Protein AF-Q5IEX6-F1 (afdb_monomer_lite)

InterPro domains:
  IPR011333 SKP1/BTB/POZ domain superfamily [G3DSA:3.30.710.10] (1-85)
  IPR016072 SKP1 component, dimerisation [PF01466] (60-85)
  IPR016897 S-phase kinase-associated protein 1 [PTHR11165] (1-85)
  IPR036296 SKP1-like, dimerisation domain superfamily [SSF81382] (30-84)

Radius of gyration: 14.15 Å; chains: 1; bounding box: 34×29×33 Å

Secondary structure (DSSP, 8-state):
-HHHHHHHHHSTTHHHHTTTT-------TT---HHHHHHT-S-HHHHHHHHHHHHHTT-HHHHHHHHHHHHHHHTT--HHHHTT-

Structure (mmCIF, N/CA/C/O backbone):
data_AF-Q5IEX6-F1
#
_entry.id   AF-Q5IEX6-F1
#
loop_
_atom_site.group_PDB
_atom_site.id
_atom_site.type_symbol
_atom_site.label_atom_id
_atom_site.label_alt_id
_atom_site.label_comp_id
_atom_site.label_asym_id
_atom_site.label_entity_id
_atom_site.label_seq_id
_atom_site.pdbx_PDB_ins_code
_atom_site.Cartn_x
_atom_site.Cartn_y
_atom_site.Cartn_z
_atom_site.occupancy
_atom_site.B_iso_or_equiv
_atom_site.auth_seq_id
_atom_site.auth_comp_id
_atom_site.auth_asym_id
_atom_site.auth_atom_id
_atom_site.pdbx_PDB_model_num
ATOM 1 N N . LEU A 1 1 ? 0.442 -13.140 -5.933 1.00 72.38 1 LEU A N 1
ATOM 2 C CA . LEU A 1 1 ? 1.679 -13.087 -6.758 1.00 72.38 1 LEU A CA 1
ATOM 3 C C . LEU A 1 1 ? 1.540 -12.246 -8.029 1.00 72.38 1 LEU A C 1
ATOM 5 O O . LEU A 1 1 ? 2.356 -11.354 -8.190 1.00 72.38 1 LEU A O 1
ATOM 9 N N . TYR A 1 2 ? 0.531 -12.451 -8.894 1.00 88.56 2 TYR A N 1
ATOM 10 C CA . TYR A 1 2 ? 0.389 -11.685 -10.156 1.00 88.56 2 TYR A CA 1
ATOM 11 C C . TYR A 1 2 ? 0.507 -10.163 -9.972 1.00 88.56 2 TYR A C 1
ATOM 13 O O . TYR A 1 2 ? 1.265 -9.510 -10.675 1.00 88.56 2 TYR A O 1
ATOM 21 N N . LYS A 1 3 ? -0.164 -9.619 -8.953 1.00 89.88 3 LYS A N 1
ATOM 22 C CA . LYS A 1 3 ? -0.160 -8.185 -8.653 1.00 89.88 3 LYS A CA 1
ATOM 23 C C . LYS A 1 3 ? 1.233 -7.640 -8.286 1.00 89.88 3 LYS A C 1
ATOM 25 O O . LYS A 1 3 ? 1.616 -6.584 -8.764 1.00 89.88 3 LYS A O 1
ATOM 30 N N . ILE A 1 4 ? 2.026 -8.395 -7.526 1.00 90.31 4 ILE A N 1
ATOM 31 C CA . ILE A 1 4 ? 3.408 -8.017 -7.177 1.00 90.31 4 ILE A CA 1
ATOM 32 C C . ILE A 1 4 ? 4.290 -7.998 -8.427 1.00 90.31 4 ILE A C 1
ATOM 34 O O . ILE A 1 4 ? 5.067 -7.071 -8.618 1.00 90.31 4 ILE A O 1
ATOM 38 N N . LEU A 1 5 ? 4.120 -8.983 -9.315 1.00 92.44 5 LEU A N 1
ATOM 39 C CA . LEU A 1 5 ? 4.837 -9.021 -10.591 1.00 92.44 5 LEU A CA 1
ATOM 40 C C . LEU A 1 5 ? 4.460 -7.838 -11.490 1.00 92.44 5 LEU A C 1
ATOM 42 O O . LEU A 1 5 ? 5.328 -7.287 -12.155 1.00 92.44 5 LEU A O 1
ATOM 46 N N . THR A 1 6 ? 3.190 -7.418 -11.490 1.00 93.50 6 THR A N 1
ATOM 47 C CA . THR A 1 6 ? 2.752 -6.211 -12.206 1.00 93.50 6 THR A CA 1
ATOM 48 C C . THR A 1 6 ? 3.455 -4.962 -11.685 1.00 93.50 6 THR A C 1
ATOM 50 O O . THR A 1 6 ? 3.926 -4.165 -12.491 1.00 93.50 6 THR A O 1
ATOM 53 N N . TRP A 1 7 ? 3.553 -4.805 -10.361 1.00 94.06 7 TRP A N 1
ATOM 54 C CA . TRP A 1 7 ? 4.255 -3.672 -9.753 1.00 94.06 7 TRP A CA 1
ATOM 55 C C . TRP A 1 7 ? 5.742 -3.674 -10.101 1.00 94.06 7 TRP A C 1
ATOM 57 O O . TRP A 1 7 ? 6.246 -2.679 -10.613 1.00 94.06 7 TRP A O 1
ATOM 67 N N . ALA A 1 8 ? 6.408 -4.818 -9.917 1.00 92.19 8 ALA A N 1
ATOM 68 C CA . ALA A 1 8 ? 7.831 -4.969 -10.201 1.00 92.19 8 ALA A CA 1
ATOM 69 C C . ALA A 1 8 ? 8.154 -4.744 -11.684 1.00 92.19 8 ALA A C 1
ATOM 71 O O . ALA A 1 8 ? 9.177 -4.160 -12.006 1.00 92.19 8 ALA A O 1
ATOM 72 N N . TYR A 1 9 ? 7.276 -5.171 -12.597 1.00 92.69 9 TYR A N 1
ATOM 73 C CA . TYR A 1 9 ? 7.457 -4.916 -14.024 1.00 92.69 9 TYR A CA 1
ATOM 74 C C . TYR A 1 9 ? 7.275 -3.437 -14.387 1.00 92.69 9 TYR A C 1
ATOM 76 O O . TYR A 1 9 ? 7.932 -2.964 -15.310 1.00 92.69 9 TYR A O 1
ATOM 84 N N . HIS A 1 10 ? 6.383 -2.719 -13.695 1.00 92.75 10 HIS A N 1
ATOM 85 C CA . HIS A 1 10 ? 6.180 -1.289 -13.922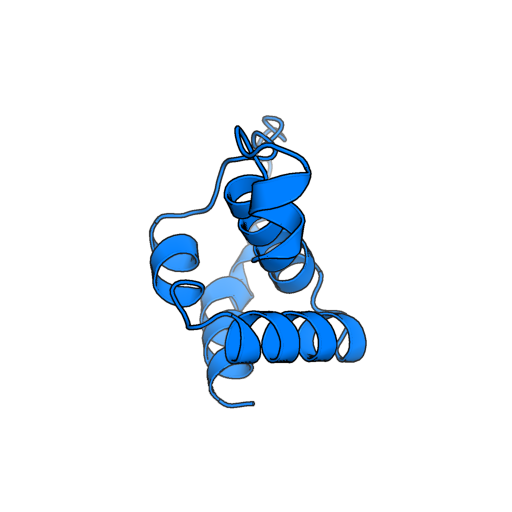 1.00 92.75 10 HIS A CA 1
ATOM 86 C C . HIS A 1 10 ? 7.378 -0.455 -13.451 1.00 92.75 10 HIS A C 1
ATOM 88 O O . HIS A 1 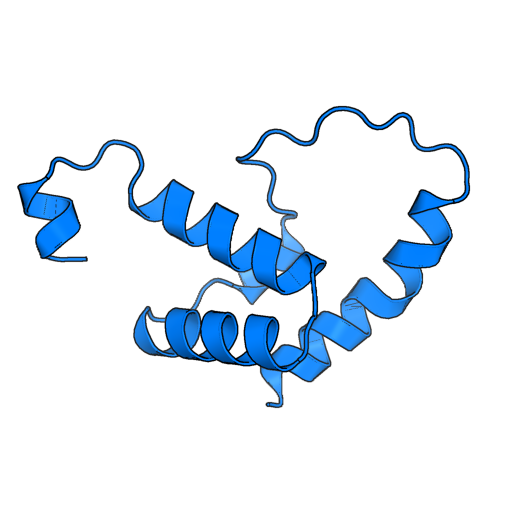10 ? 7.811 0.408 -14.201 1.00 92.75 10 HIS A O 1
ATOM 94 N N . HIS A 1 11 ? 7.936 -0.779 -12.280 1.00 90.81 11 HIS A N 1
ATOM 95 C CA . HIS A 1 11 ? 9.018 -0.028 -11.621 1.00 90.81 11 HIS A CA 1
ATOM 96 C C . HIS A 1 11 ? 10.424 -0.578 -11.918 1.00 90.81 11 HIS A C 1
ATOM 98 O O . HIS A 1 11 ? 11.393 -0.220 -11.257 1.00 90.81 11 HIS A O 1
ATOM 104 N N . LYS A 1 12 ? 10.561 -1.496 -12.881 1.00 88.50 12 LYS A N 1
ATOM 105 C CA . LYS A 1 12 ? 11.832 -2.195 -13.153 1.00 88.50 12 LYS A CA 1
ATOM 106 C C . LYS A 1 12 ? 12.979 -1.262 -13.572 1.00 88.50 12 LYS A C 1
ATOM 108 O O . LYS A 1 12 ? 14.128 -1.663 -13.451 1.00 88.50 12 LYS A O 1
ATOM 113 N N . ASP A 1 13 ? 12.647 -0.083 -14.102 1.00 85.94 13 ASP A N 1
ATOM 114 C CA . ASP A 1 13 ? 13.592 0.902 -14.638 1.00 85.94 13 ASP A CA 1
ATOM 115 C C . ASP A 1 13 ? 13.737 2.124 -13.696 1.00 85.94 13 ASP A C 1
ATOM 117 O O . ASP A 1 13 ? 14.470 3.063 -14.004 1.00 85.94 13 ASP A O 1
ATOM 121 N N . ASP A 1 14 ? 13.044 2.135 -12.550 1.00 80.75 14 ASP A N 1
ATOM 122 C CA . ASP A 1 14 ? 13.029 3.282 -11.629 1.00 80.75 14 ASP A CA 1
ATOM 123 C C . ASP A 1 14 ? 14.328 3.376 -10.812 1.00 80.75 14 ASP A C 1
ATOM 125 O O . ASP A 1 14 ? 14.805 4.474 -10.520 1.00 80.75 14 ASP A O 1
ATOM 129 N N . ASP A 1 15 ? 14.953 2.231 -10.512 1.00 61.75 15 ASP A N 1
ATOM 130 C CA . ASP A 1 15 ? 16.262 2.162 -9.842 1.00 61.75 15 ASP A CA 1
ATOM 131 C C . ASP A 1 15 ? 17.394 2.762 -10.703 1.00 61.75 15 ASP A C 1
ATOM 133 O O . ASP A 1 15 ? 18.350 3.319 -10.159 1.00 61.75 15 ASP A O 1
ATOM 137 N N . ASP A 1 16 ? 17.281 2.710 -12.036 1.00 54.56 16 ASP A N 1
ATOM 138 C CA . ASP A 1 16 ? 18.272 3.296 -12.950 1.00 54.56 16 ASP A CA 1
ATOM 139 C C . ASP A 1 16 ? 18.162 4.834 -13.008 1.00 54.56 16 ASP A C 1
ATOM 141 O O . ASP A 1 16 ? 19.165 5.523 -13.202 1.00 54.56 16 ASP A O 1
ATOM 145 N N . GLN A 1 17 ? 16.967 5.398 -12.784 1.00 49.31 17 GLN A N 1
ATOM 146 C CA . GLN A 1 17 ? 16.740 6.852 -12.808 1.00 49.31 17 GLN A CA 1
ATOM 147 C C . GLN A 1 17 ? 17.158 7.547 -11.506 1.00 49.31 17 GLN A C 1
ATOM 149 O O . GLN A 1 17 ? 17.621 8.687 -11.541 1.00 49.31 17 GLN A O 1
ATOM 154 N N . ALA A 1 18 ? 17.102 6.853 -10.365 1.00 49.44 18 ALA A N 1
ATOM 155 C CA . ALA A 1 18 ? 17.584 7.387 -9.089 1.00 49.44 18 ALA A CA 1
ATOM 156 C C . ALA A 1 18 ? 19.110 7.639 -9.069 1.00 49.44 18 ALA A C 1
ATOM 158 O O . ALA A 1 18 ? 19.604 8.414 -8.246 1.00 49.44 18 ALA A O 1
ATOM 159 N N . ALA A 1 19 ? 19.870 7.005 -9.972 1.00 45.62 19 ALA A N 1
ATOM 160 C CA . ALA A 1 19 ? 21.318 7.179 -10.090 1.00 45.62 19 ALA A CA 1
ATOM 161 C C . ALA A 1 19 ? 21.728 8.431 -10.894 1.00 45.62 19 ALA A C 1
ATOM 163 O O . ALA A 1 19 ? 22.835 8.942 -10.703 1.00 45.62 19 ALA A O 1
ATOM 164 N N . GLU A 1 20 ? 20.852 8.962 -11.754 1.00 37.97 20 GLU A N 1
ATOM 165 C CA . GLU A 1 20 ? 21.130 10.123 -12.608 1.00 37.97 20 GLU A CA 1
ATOM 166 C C . GLU A 1 20 ? 20.414 11.388 -12.114 1.00 37.97 20 GLU A C 1
ATOM 168 O O . GLU A 1 20 ? 19.560 11.966 -12.775 1.00 37.97 20 GLU A O 1
ATOM 173 N N . GLY A 1 21 ? 20.831 11.879 -10.946 1.00 42.94 21 GLY A N 1
ATOM 174 C CA . GLY A 1 21 ? 20.743 13.309 -10.636 1.00 42.94 21 GLY A CA 1
ATOM 175 C C . GLY A 1 21 ? 19.350 13.900 -10.409 1.00 42.94 21 GLY A C 1
ATOM 176 O O . GLY A 1 21 ? 19.230 15.127 -10.445 1.00 42.94 21 GLY A O 1
ATOM 177 N N . GLU A 1 22 ? 18.322 13.099 -10.118 1.00 41.00 22 GLU A N 1
ATOM 178 C CA . GLU A 1 22 ? 17.140 13.653 -9.461 1.00 41.00 22 GLU A CA 1
ATOM 179 C C . GLU A 1 22 ? 17.543 14.100 -8.053 1.00 41.00 22 GLU A C 1
ATOM 181 O O . GLU A 1 22 ? 17.885 13.303 -7.176 1.00 41.00 22 GLU A O 1
ATOM 186 N N . GLU A 1 23 ? 17.556 15.421 -7.854 1.00 39.22 23 GLU A N 1
ATOM 187 C CA . GLU A 1 23 ? 17.515 16.035 -6.535 1.00 39.22 23 GLU A CA 1
ATOM 188 C C . GLU A 1 23 ? 16.482 15.248 -5.726 1.00 39.22 23 GLU A C 1
ATOM 190 O O . GLU A 1 23 ? 15.313 15.198 -6.115 1.00 39.22 23 GLU A O 1
ATOM 195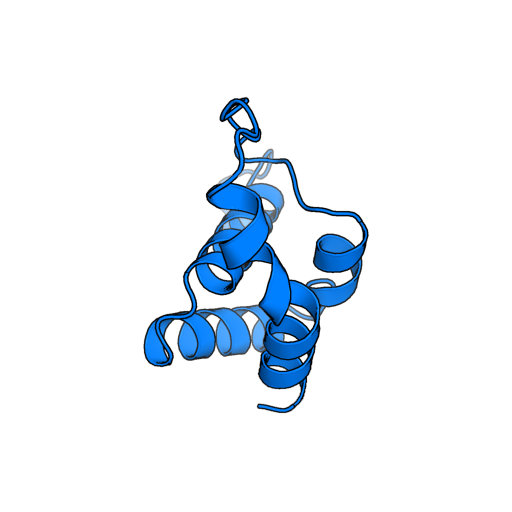 N N . LEU A 1 24 ? 16.921 14.601 -4.639 1.00 45.91 24 LEU A N 1
ATOM 196 C CA . LEU A 1 24 ? 16.054 13.971 -3.648 1.00 45.91 24 LEU A CA 1
ATOM 197 C C . LEU A 1 24 ? 15.215 15.079 -3.005 1.00 45.91 24 LEU A C 1
ATOM 199 O O . LEU A 1 24 ? 15.433 15.471 -1.858 1.00 45.91 24 LEU A O 1
ATOM 203 N N . THR A 1 25 ? 14.267 15.635 -3.759 1.00 43.41 25 THR A N 1
ATOM 204 C CA . THR A 1 25 ? 13.140 16.341 -3.190 1.00 43.41 25 THR A CA 1
ATOM 205 C C . THR A 1 25 ? 12.547 15.324 -2.230 1.00 43.41 25 THR A C 1
ATOM 207 O O . THR A 1 25 ? 12.293 14.189 -2.643 1.00 43.41 25 THR A O 1
ATOM 210 N N . PRO A 1 26 ? 12.459 15.633 -0.926 1.00 42.19 26 PRO A N 1
ATOM 211 C CA . PRO A 1 26 ? 11.875 14.700 0.008 1.00 42.19 26 PRO A CA 1
ATOM 212 C C . PRO A 1 26 ? 10.457 14.465 -0.492 1.00 42.19 26 PRO A C 1
ATOM 214 O O . PRO A 1 26 ? 9.601 15.337 -0.326 1.00 42.19 26 PRO A O 1
ATOM 217 N N . GLN A 1 27 ? 10.231 13.333 -1.171 1.00 53.91 27 GLN A N 1
ATOM 218 C CA . GLN A 1 27 ? 8.897 12.924 -1.554 1.00 53.91 27 GLN A CA 1
ATOM 219 C C . GLN A 1 27 ? 8.132 12.947 -0.250 1.00 53.91 27 GLN A C 1
ATOM 221 O O . GLN A 1 27 ? 8.523 12.295 0.727 1.00 53.91 27 GLN A O 1
ATOM 226 N N . SER A 1 28 ? 7.108 13.794 -0.203 1.00 55.19 28 SER A N 1
ATOM 227 C CA . SER A 1 28 ? 6.274 13.898 0.977 1.00 55.19 28 SER A CA 1
ATOM 228 C C . SER A 1 28 ? 5.903 12.469 1.386 1.00 55.19 28 SER A C 1
ATOM 230 O O . SER A 1 28 ? 5.626 11.649 0.504 1.00 55.19 28 SER A O 1
ATOM 232 N N . PRO A 1 29 ? 5.837 12.125 2.682 1.00 55.47 29 PRO A N 1
ATOM 233 C CA . PRO A 1 29 ? 5.374 10.807 3.137 1.00 55.47 29 PRO A CA 1
ATOM 234 C C . PRO A 1 29 ? 3.937 10.471 2.676 1.00 55.47 29 PRO A C 1
ATOM 236 O O . PRO A 1 29 ? 3.330 9.499 3.120 1.00 55.47 29 PRO A O 1
ATOM 239 N N . HIS A 1 30 ? 3.345 11.319 1.836 1.00 58.81 30 HIS A N 1
ATOM 240 C CA . HIS A 1 30 ? 2.002 11.274 1.294 1.00 58.81 30 HIS A CA 1
ATOM 241 C C . HIS A 1 30 ? 1.979 11.229 -0.234 1.00 58.81 30 HIS A C 1
ATOM 243 O O . HIS A 1 30 ? 0.905 10.998 -0.783 1.00 58.81 30 HIS A O 1
ATOM 249 N N . ASP A 1 31 ? 3.117 11.424 -0.908 1.00 77.25 31 ASP A N 1
ATOM 250 C CA . ASP A 1 31 ? 3.174 11.316 -2.360 1.00 77.25 31 ASP A CA 1
ATOM 251 C C . ASP A 1 31 ? 3.210 9.846 -2.766 1.00 77.25 31 ASP A C 1
ATOM 253 O O . ASP A 1 31 ? 4.148 9.093 -2.472 1.00 77.25 31 ASP A O 1
ATOM 257 N N . ILE A 1 32 ? 2.118 9.454 -3.412 1.00 86.44 32 ILE A N 1
ATOM 258 C CA . ILE A 1 32 ? 1.912 8.187 -4.098 1.00 86.44 32 ILE A CA 1
ATOM 259 C C . ILE A 1 32 ? 1.635 8.565 -5.552 1.00 86.44 32 ILE A C 1
ATOM 261 O O . ILE A 1 32 ? 0.771 9.410 -5.808 1.00 86.44 32 ILE A O 1
ATOM 265 N N . SER A 1 33 ? 2.358 7.962 -6.500 1.00 89.44 33 SER A N 1
ATOM 266 C CA . SER A 1 33 ? 2.136 8.246 -7.918 1.00 89.44 33 SER A CA 1
ATOM 267 C C . SER A 1 33 ? 0.689 7.895 -8.316 1.00 89.44 33 SER A C 1
ATOM 269 O O . SER A 1 33 ? 0.080 7.000 -7.722 1.00 89.44 33 SER A O 1
ATOM 271 N N . PRO A 1 34 ? 0.091 8.546 -9.330 1.00 90.75 34 PRO A N 1
ATOM 272 C CA . PRO A 1 34 ? -1.259 8.197 -9.775 1.00 90.75 34 PRO A CA 1
ATOM 273 C C . PRO A 1 34 ? -1.397 6.727 -10.191 1.00 90.75 34 PRO A C 1
ATOM 275 O O . PRO A 1 34 ? -2.460 6.126 -10.018 1.00 90.75 34 PRO A O 1
ATOM 278 N N . TRP A 1 35 ? -0.321 6.143 -10.729 1.00 93.31 35 TRP A N 1
ATOM 279 C CA . TRP A 1 35 ? -0.288 4.731 -11.086 1.00 93.31 35 TRP A CA 1
ATOM 280 C C . TRP A 1 35 ? -0.300 3.851 -9.839 1.00 93.31 35 TRP A C 1
ATOM 282 O O . TRP A 1 35 ? -1.146 2.964 -9.737 1.00 93.31 35 TRP A O 1
ATOM 292 N N . ASP A 1 36 ? 0.555 4.150 -8.860 1.00 93.38 36 ASP A N 1
ATOM 293 C CA . ASP A 1 36 ? 0.622 3.418 -7.596 1.00 93.38 36 ASP A CA 1
ATOM 294 C C . ASP A 1 36 ? -0.672 3.517 -6.796 1.00 93.38 36 ASP A C 1
ATOM 296 O O . ASP A 1 36 ? -1.125 2.526 -6.226 1.00 93.38 36 ASP A O 1
ATOM 300 N N . ALA A 1 37 ? -1.312 4.688 -6.798 1.00 92.62 37 ALA A N 1
ATOM 301 C CA . ALA A 1 37 ? -2.594 4.903 -6.141 1.00 92.62 37 ALA A CA 1
ATOM 302 C C . ALA A 1 37 ? -3.683 4.008 -6.748 1.00 92.62 37 ALA A C 1
ATOM 304 O O . ALA A 1 37 ? -4.482 3.420 -6.023 1.00 92.62 37 ALA A O 1
ATOM 305 N N . ASN A 1 38 ? -3.699 3.862 -8.076 1.00 93.69 38 ASN A N 1
ATOM 306 C CA . ASN A 1 38 ? -4.620 2.959 -8.763 1.00 93.69 38 ASN A CA 1
ATOM 307 C C . ASN A 1 38 ? -4.248 1.486 -8.525 1.00 93.69 38 ASN A C 1
ATOM 309 O O . ASN A 1 38 ? -5.108 0.648 -8.259 1.00 93.69 38 ASN A O 1
ATOM 313 N N . PHE A 1 39 ? -2.955 1.167 -8.561 1.00 94.00 39 PHE A N 1
ATOM 314 C CA . PHE A 1 39 ? -2.453 -0.174 -8.301 1.00 94.00 39 PHE A CA 1
ATOM 315 C C . PHE A 1 39 ? -2.851 -0.671 -6.905 1.00 94.00 39 PHE A C 1
ATOM 317 O O . PHE A 1 39 ? -3.371 -1.786 -6.776 1.00 94.00 39 PHE A O 1
ATOM 324 N N . ILE A 1 40 ? -2.631 0.149 -5.876 1.00 93.25 40 ILE A N 1
ATOM 325 C CA . ILE A 1 40 ? -2.842 -0.200 -4.467 1.00 93.25 40 ILE A CA 1
ATOM 326 C C . ILE A 1 40 ? -4.298 -0.031 -4.013 1.00 93.25 40 ILE A C 1
ATOM 328 O O . ILE A 1 40 ? -4.632 -0.390 -2.887 1.00 93.25 40 ILE A O 1
ATOM 332 N N . ASN A 1 41 ? -5.182 0.458 -4.888 1.00 92.81 41 ASN A N 1
ATOM 333 C CA . ASN A 1 41 ? -6.619 0.534 -4.640 1.00 92.81 41 ASN A CA 1
ATOM 334 C C . ASN A 1 41 ? -7.246 -0.873 -4.653 1.00 92.81 41 ASN A C 1
ATOM 336 O O . ASN A 1 41 ? -7.756 -1.355 -5.667 1.00 92.81 41 ASN A O 1
ATOM 340 N N . VAL A 1 42 ? -7.138 -1.563 -3.520 1.00 92.31 42 VAL A N 1
ATOM 341 C CA . VAL A 1 42 ? -7.660 -2.909 -3.267 1.00 92.31 42 VAL A CA 1
ATOM 342 C C . VAL A 1 42 ? -8.335 -2.973 -1.908 1.00 92.31 42 VAL A C 1
ATOM 344 O O . VAL A 1 42 ? -8.120 -2.120 -1.049 1.00 92.31 42 VAL A O 1
ATOM 347 N N . ASP A 1 43 ? -9.099 -4.038 -1.690 1.00 93.19 43 ASP A N 1
ATOM 348 C CA . ASP A 1 43 ? -9.658 -4.333 -0.377 1.00 93.19 43 ASP A CA 1
ATOM 349 C C . ASP A 1 43 ? -8.545 -4.569 0.659 1.00 93.19 43 ASP A C 1
ATOM 351 O O . ASP A 1 43 ? -7.483 -5.119 0.353 1.00 93.19 43 ASP A O 1
ATOM 355 N N . GLN A 1 44 ? -8.813 -4.207 1.914 1.00 89.81 44 GLN A N 1
ATOM 356 C CA . GLN A 1 44 ? -7.858 -4.325 3.022 1.00 89.81 44 GLN A CA 1
ATOM 357 C C . GLN A 1 44 ? -7.189 -5.696 3.170 1.00 89.81 44 GLN A C 1
ATOM 359 O O . GLN A 1 44 ? -5.971 -5.715 3.344 1.00 89.81 44 GLN A O 1
ATOM 364 N N . PRO A 1 45 ? -7.904 -6.840 3.090 1.00 93.06 45 PRO A N 1
ATOM 365 C CA . PRO A 1 45 ? -7.249 -8.142 3.198 1.00 93.06 45 PRO A CA 1
ATOM 366 C C . PRO A 1 45 ? -6.160 -8.325 2.136 1.00 93.06 45 PRO A C 1
ATOM 368 O O . PRO A 1 45 ? -5.066 -8.791 2.441 1.00 93.06 45 PRO A O 1
ATOM 371 N N . ILE A 1 46 ? -6.423 -7.865 0.911 1.00 93.81 46 ILE A N 1
ATOM 372 C CA . ILE A 1 46 ? -5.465 -7.925 -0.194 1.00 93.81 46 ILE A CA 1
ATOM 373 C C . ILE A 1 46 ? -4.310 -6.948 0.035 1.00 93.81 46 ILE A C 1
ATOM 375 O O . ILE A 1 46 ? -3.166 -7.302 -0.234 1.00 93.81 46 ILE A O 1
ATOM 379 N N . LEU A 1 47 ? -4.576 -5.748 0.561 1.00 93.56 47 LEU A N 1
ATOM 380 C CA . LEU A 1 47 ? -3.521 -4.803 0.936 1.00 93.56 47 LEU A CA 1
ATOM 381 C C . LEU A 1 47 ? -2.566 -5.421 1.967 1.00 93.56 47 LEU A C 1
ATOM 383 O O . LEU A 1 47 ? -1.356 -5.365 1.777 1.00 93.56 47 LEU A O 1
ATOM 387 N N . PHE A 1 48 ? -3.086 -6.062 3.018 1.00 92.69 48 PHE A N 1
ATOM 388 C CA . PHE A 1 48 ? -2.255 -6.728 4.024 1.00 92.69 48 PHE A CA 1
ATOM 389 C C . PHE A 1 48 ? -1.454 -7.899 3.446 1.00 92.69 48 PHE A C 1
ATOM 391 O O . PHE A 1 48 ? -0.270 -8.032 3.758 1.00 92.69 48 PHE A O 1
ATOM 398 N N . GLU A 1 49 ? -2.051 -8.714 2.574 1.00 94.75 49 GLU A N 1
ATOM 399 C CA . GLU A 1 49 ? -1.326 -9.782 1.875 1.00 94.75 49 GLU A CA 1
ATOM 400 C C . GLU A 1 49 ? -0.192 -9.234 0.998 1.00 94.75 49 GLU A C 1
ATOM 402 O O . GLU A 1 49 ? 0.907 -9.793 0.996 1.00 94.75 49 GLU A O 1
ATOM 407 N N . ILE A 1 50 ? -0.428 -8.129 0.281 1.00 94.31 50 ILE A N 1
ATOM 408 C CA . ILE A 1 50 ? 0.604 -7.452 -0.515 1.00 94.31 50 ILE A CA 1
ATOM 409 C C . ILE A 1 50 ? 1.711 -6.923 0.399 1.00 94.31 50 ILE A C 1
ATOM 411 O O . ILE A 1 50 ? 2.873 -7.169 0.098 1.00 94.31 50 ILE A O 1
ATOM 415 N N . THR A 1 51 ? 1.381 -6.284 1.526 1.00 94.38 51 THR A N 1
ATOM 416 C CA . THR A 1 51 ? 2.365 -5.787 2.504 1.00 94.38 51 THR A CA 1
ATOM 417 C C . THR A 1 51 ? 3.262 -6.910 3.023 1.00 94.38 51 THR A C 1
ATOM 419 O O . THR A 1 51 ? 4.486 -6.789 3.011 1.00 94.38 51 THR A O 1
ATOM 422 N N . VAL A 1 52 ? 2.671 -8.036 3.443 1.00 94.38 52 VAL A N 1
ATOM 423 C CA . VAL A 1 52 ? 3.431 -9.190 3.953 1.00 94.38 52 VAL A CA 1
ATOM 424 C C . VAL A 1 52 ? 4.317 -9.783 2.860 1.00 94.38 52 VAL A C 1
ATOM 426 O O . VAL A 1 52 ? 5.478 -10.103 3.112 1.00 94.38 52 VAL A O 1
ATOM 429 N N . ALA A 1 53 ? 3.797 -9.913 1.641 1.00 94.69 53 ALA A N 1
ATOM 430 C CA . ALA A 1 53 ? 4.554 -10.459 0.526 1.00 94.69 53 ALA A CA 1
ATOM 431 C C . ALA A 1 53 ? 5.674 -9.518 0.052 1.00 94.69 53 ALA A C 1
ATOM 433 O O . ALA A 1 53 ? 6.755 -9.998 -0.272 1.00 94.69 53 ALA A O 1
ATOM 434 N N . ALA A 1 54 ? 5.450 -8.203 0.049 1.00 93.50 54 ALA A N 1
ATOM 435 C CA . ALA A 1 54 ? 6.463 -7.199 -0.272 1.00 93.50 54 ALA A CA 1
ATOM 436 C C . ALA A 1 54 ? 7.620 -7.239 0.732 1.00 93.50 54 ALA A C 1
ATOM 438 O O . ALA A 1 54 ? 8.777 -7.275 0.322 1.00 93.50 54 ALA A O 1
ATOM 439 N N . ASN A 1 55 ? 7.301 -7.337 2.028 1.00 92.31 55 ASN A N 1
ATOM 440 C CA . ASN A 1 55 ? 8.293 -7.513 3.086 1.00 92.31 55 ASN A CA 1
ATOM 441 C C . ASN A 1 55 ? 9.055 -8.842 2.945 1.00 92.31 55 ASN A C 1
ATOM 443 O O . ASN A 1 55 ? 10.270 -8.872 3.090 1.00 92.31 55 ASN A O 1
ATOM 447 N N . TYR A 1 56 ? 8.364 -9.944 2.632 1.00 94.62 56 TYR A N 1
ATOM 448 C CA . TYR A 1 56 ? 9.008 -11.249 2.440 1.00 94.62 56 TYR A CA 1
ATOM 449 C C . TYR A 1 56 ? 9.943 -11.290 1.220 1.00 94.62 56 TYR A C 1
ATOM 451 O O . TYR A 1 56 ? 10.963 -11.971 1.250 1.00 94.62 56 TYR A O 1
ATOM 459 N N . LEU A 1 57 ? 9.584 -10.586 0.144 1.00 93.00 57 LEU A N 1
ATOM 460 C CA . LEU A 1 57 ? 10.355 -10.516 -1.101 1.00 93.00 57 LEU A CA 1
ATOM 461 C C . LEU A 1 57 ? 11.379 -9.366 -1.117 1.00 93.00 57 LEU A C 1
ATOM 463 O O . LEU A 1 57 ? 12.042 -9.180 -2.132 1.00 93.00 57 LEU A O 1
ATOM 467 N N . GLU A 1 58 ? 11.481 -8.601 -0.026 1.00 91.56 58 GLU A N 1
ATOM 468 C CA . GLU A 1 58 ? 12.382 -7.450 0.140 1.00 91.56 58 GLU A CA 1
ATOM 469 C C . GLU A 1 58 ? 12.240 -6.364 -0.949 1.00 91.56 58 GLU A C 1
ATOM 471 O O . GLU A 1 5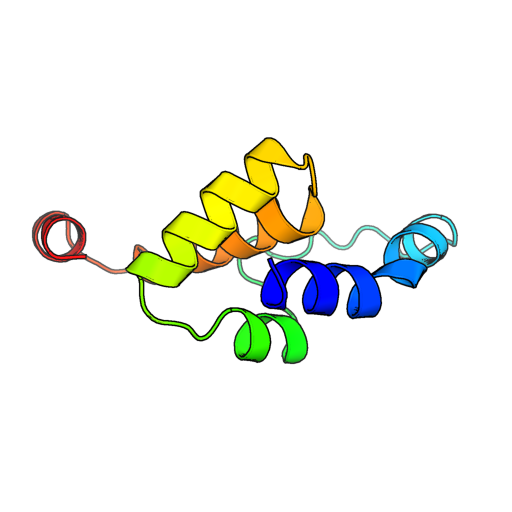8 ? 13.202 -5.691 -1.318 1.00 91.56 58 GLU A O 1
ATOM 476 N N . ILE A 1 59 ? 11.020 -6.143 -1.451 1.00 90.38 59 ILE A N 1
ATOM 477 C CA . ILE A 1 59 ? 10.741 -5.125 -2.477 1.00 90.38 59 ILE A CA 1
ATOM 478 C C . ILE A 1 59 ? 10.463 -3.781 -1.793 1.00 90.38 59 ILE A C 1
ATOM 480 O O . ILE A 1 59 ? 9.315 -3.465 -1.472 1.00 90.38 59 ILE A O 1
ATOM 484 N N . LYS A 1 60 ? 11.514 -2.979 -1.577 1.00 87.69 60 LYS A N 1
ATOM 485 C CA . LYS A 1 60 ? 11.441 -1.740 -0.778 1.00 87.69 60 LYS A CA 1
ATOM 486 C C . LYS A 1 60 ? 10.427 -0.713 -1.281 1.00 87.69 60 LYS A C 1
ATOM 488 O O . LYS A 1 60 ? 9.619 -0.245 -0.488 1.00 87.69 60 LYS A O 1
ATOM 493 N N . GLY A 1 61 ? 10.380 -0.436 -2.584 1.00 90.12 61 GLY A N 1
ATOM 494 C CA . GLY A 1 61 ? 9.402 0.521 -3.122 1.00 90.12 61 GLY A CA 1
ATOM 495 C C . GLY A 1 61 ? 7.944 0.091 -2.898 1.00 90.12 61 GLY A C 1
ATOM 496 O O . GLY A 1 61 ? 7.083 0.919 -2.600 1.00 90.12 61 GLY A O 1
ATOM 497 N N . LEU A 1 62 ? 7.667 -1.217 -2.948 1.00 91.44 62 LEU A N 1
ATOM 498 C CA . LEU A 1 62 ? 6.330 -1.751 -2.689 1.00 91.44 62 LEU A CA 1
ATOM 499 C C . LEU A 1 62 ? 5.991 -1.752 -1.189 1.00 91.44 62 LEU A C 1
ATOM 501 O O . LEU A 1 62 ? 4.847 -1.478 -0.825 1.00 91.44 62 LEU A O 1
ATOM 505 N N . GLU A 1 63 ? 6.969 -2.032 -0.323 1.00 90.75 63 GLU A N 1
ATOM 506 C CA . GLU A 1 63 ? 6.843 -1.887 1.135 1.00 90.75 63 GLU A CA 1
ATOM 507 C C . GLU A 1 63 ? 6.477 -0.438 1.504 1.00 90.75 63 GLU A C 1
ATOM 509 O O . GLU A 1 63 ? 5.493 -0.206 2.214 1.00 90.75 63 GLU A O 1
ATOM 514 N N . ASP A 1 64 ? 7.193 0.537 0.940 1.00 90.62 64 ASP A N 1
ATOM 515 C CA . ASP A 1 64 ? 6.958 1.964 1.166 1.00 90.62 64 ASP A CA 1
ATOM 516 C C . ASP A 1 64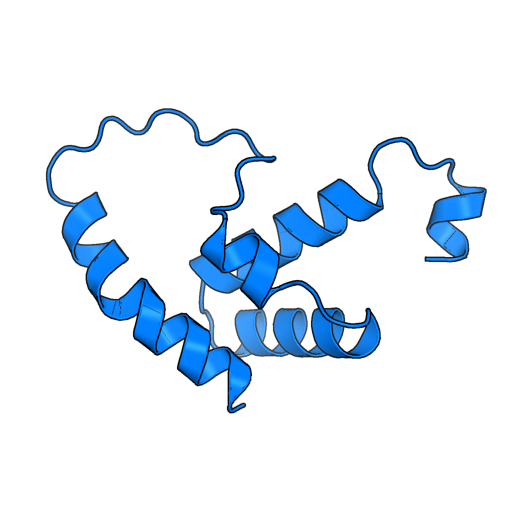 ? 5.578 2.406 0.669 1.00 90.62 64 ASP A C 1
ATOM 518 O O . ASP A 1 64 ? 4.856 3.110 1.382 1.00 90.62 64 ASP A O 1
ATOM 522 N N . LEU A 1 65 ? 5.159 1.956 -0.519 1.00 92.88 65 LEU A N 1
ATOM 523 C CA . LEU A 1 65 ? 3.819 2.218 -1.048 1.00 92.88 65 LEU A CA 1
ATOM 524 C C . LEU A 1 65 ? 2.718 1.704 -0.107 1.00 92.88 65 LEU A C 1
ATOM 526 O O . LEU A 1 65 ? 1.741 2.411 0.174 1.00 92.88 65 LEU A O 1
ATOM 530 N N . CYS A 1 66 ? 2.875 0.484 0.410 1.00 92.94 66 CYS A N 1
ATOM 531 C CA . CYS A 1 66 ? 1.927 -0.101 1.353 1.00 92.94 66 CYS A CA 1
ATOM 532 C C . CYS A 1 66 ? 1.871 0.710 2.656 1.00 92.94 66 CYS A C 1
ATOM 534 O O . CYS A 1 66 ? 0.783 1.065 3.118 1.00 92.94 66 CYS A O 1
ATOM 536 N N . CYS A 1 67 ? 3.029 1.077 3.211 1.00 91.56 67 CYS A N 1
ATOM 537 C CA . CYS A 1 67 ? 3.134 1.898 4.417 1.00 91.56 67 CYS A CA 1
ATOM 538 C C . CYS A 1 67 ? 2.488 3.280 4.242 1.00 91.56 67 CYS A C 1
ATOM 540 O O . CYS A 1 67 ? 1.696 3.696 5.092 1.00 91.56 67 CYS A O 1
ATOM 542 N N . LYS A 1 68 ? 2.753 3.972 3.124 1.00 91.38 68 LYS A N 1
ATOM 543 C CA . LYS A 1 68 ? 2.121 5.260 2.786 1.00 91.38 68 LYS A CA 1
ATOM 544 C C . LYS A 1 68 ? 0.596 5.128 2.707 1.00 91.38 68 LYS A C 1
ATOM 546 O O . LYS A 1 68 ? -0.131 5.963 3.248 1.00 91.38 68 LYS A O 1
ATOM 551 N N . THR A 1 69 ? 0.102 4.053 2.091 1.00 91.94 69 THR A N 1
ATOM 552 C CA . THR A 1 69 ? -1.338 3.780 1.960 1.00 91.94 69 THR A CA 1
ATOM 553 C C . THR A 1 69 ? -1.993 3.557 3.323 1.00 91.94 69 THR A C 1
ATOM 555 O O . THR A 1 69 ? -2.977 4.221 3.648 1.00 91.94 69 THR A O 1
ATOM 558 N N . LEU A 1 70 ? -1.410 2.705 4.173 1.00 90.75 70 LEU A N 1
ATOM 559 C CA . LEU A 1 70 ? -1.904 2.463 5.533 1.00 90.75 70 LEU A CA 1
ATOM 560 C C . LEU A 1 70 ? -1.868 3.737 6.392 1.00 90.75 70 LEU A C 1
ATOM 562 O O . LEU A 1 70 ? -2.827 4.034 7.105 1.00 90.75 70 LEU A O 1
ATOM 566 N N . ALA A 1 71 ? -0.808 4.541 6.278 1.00 90.19 71 ALA A N 1
ATOM 567 C CA . ALA A 1 71 ? -0.709 5.825 6.967 1.00 90.19 71 ALA A CA 1
ATOM 568 C C . ALA A 1 71 ? -1.805 6.810 6.519 1.00 90.19 71 ALA A C 1
ATOM 570 O O . ALA A 1 71 ? -2.378 7.523 7.348 1.00 90.19 71 ALA A O 1
ATOM 571 N N . ASN A 1 72 ? -2.136 6.838 5.224 1.00 88.19 72 ASN A N 1
ATOM 572 C CA . ASN A 1 72 ? -3.246 7.634 4.694 1.00 88.19 72 ASN A CA 1
ATOM 573 C C . ASN A 1 72 ? -4.605 7.142 5.223 1.00 88.19 72 ASN A C 1
ATOM 575 O O . ASN A 1 72 ? -5.463 7.965 5.528 1.00 88.19 72 ASN A O 1
ATOM 579 N N . MET A 1 73 ? -4.786 5.830 5.405 1.00 88.00 73 MET A N 1
ATOM 580 C CA . MET A 1 73 ? -6.019 5.256 5.963 1.00 88.00 73 MET A CA 1
ATOM 581 C C . MET A 1 73 ? -6.229 5.562 7.447 1.00 88.00 73 MET A C 1
ATOM 583 O O . MET A 1 73 ? -7.369 5.534 7.907 1.00 88.00 73 MET A O 1
ATOM 587 N N . ILE A 1 74 ? -5.152 5.811 8.194 1.00 89.38 74 ILE A N 1
ATOM 588 C CA . ILE A 1 74 ? -5.183 6.139 9.627 1.00 89.38 74 ILE A CA 1
ATOM 589 C C . ILE A 1 74 ? -5.307 7.654 9.844 1.00 89.38 74 ILE A C 1
ATOM 591 O O . ILE A 1 74 ? -5.829 8.101 10.867 1.00 89.38 74 ILE A O 1
ATOM 595 N N . ARG A 1 75 ? -4.843 8.469 8.890 1.00 86.94 75 ARG A N 1
ATOM 596 C CA . ARG A 1 75 ? -4.836 9.928 9.031 1.00 86.94 75 ARG A CA 1
ATOM 597 C C . ARG A 1 75 ? -6.241 10.472 9.275 1.00 86.94 75 ARG A C 1
ATOM 599 O O . ARG A 1 75 ? -7.166 10.217 8.515 1.00 86.94 75 ARG A O 1
ATOM 606 N N . GLY A 1 76 ? -6.365 11.295 10.314 1.00 86.31 76 GLY A N 1
ATOM 607 C CA . GLY A 1 76 ? -7.609 11.991 10.642 1.00 86.31 76 GLY A CA 1
ATOM 608 C C . GLY A 1 76 ? -8.679 11.110 11.289 1.00 86.31 76 GLY A C 1
ATOM 609 O O . GLY A 1 76 ? -9.713 11.648 11.671 1.00 86.31 76 GLY A O 1
ATOM 610 N N . LYS A 1 77 ? -8.429 9.804 11.457 1.00 91.06 77 LYS A N 1
ATOM 611 C CA . LYS A 1 77 ? -9.310 8.907 12.207 1.00 91.06 77 LYS A CA 1
ATOM 612 C C . LYS A 1 77 ? -9.033 8.978 13.705 1.00 91.06 77 LYS A C 1
ATOM 614 O O . LYS A 1 77 ? -7.890 9.110 14.147 1.00 91.06 77 LYS A O 1
ATOM 619 N N . THR A 1 78 ? -10.092 8.845 14.486 1.00 93.69 78 THR A N 1
ATOM 620 C CA . THR A 1 78 ? -10.034 8.631 15.934 1.00 93.69 78 THR A CA 1
ATOM 621 C C . THR A 1 78 ? -9.538 7.216 16.266 1.00 93.69 78 THR A C 1
ATOM 623 O O . THR A 1 78 ? -9.628 6.313 15.428 1.00 93.69 78 THR A O 1
ATOM 626 N N . PRO A 1 79 ? -9.032 6.969 17.489 1.00 91.12 79 PRO A N 1
ATOM 627 C CA . PRO A 1 79 ? -8.644 5.625 17.923 1.00 91.12 79 PRO A CA 1
ATOM 628 C C . PRO A 1 79 ? -9.753 4.576 17.753 1.00 91.12 79 PRO A C 1
ATOM 630 O O . PRO A 1 79 ? -9.469 3.430 17.406 1.00 91.12 79 PRO A O 1
ATOM 633 N N . GLU A 1 80 ? -11.011 4.955 17.972 1.00 92.62 80 GLU A N 1
ATOM 634 C CA . GLU A 1 80 ? -12.179 4.090 17.811 1.00 92.62 80 GLU A CA 1
ATOM 635 C C . GLU A 1 80 ? -12.407 3.694 16.346 1.00 92.62 80 GLU A C 1
ATOM 637 O O . GLU A 1 80 ? -12.645 2.521 16.063 1.00 92.62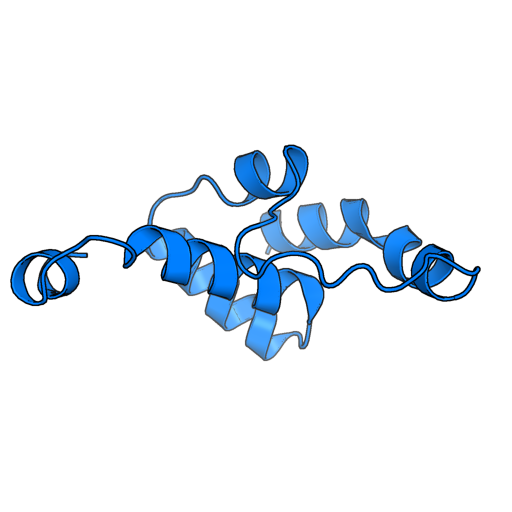 80 GLU A O 1
ATOM 642 N N . GLU A 1 81 ? -12.274 4.636 15.410 1.00 89.06 81 GLU A N 1
ATOM 643 C CA . GLU A 1 81 ? -12.394 4.379 13.966 1.00 89.06 81 GLU A CA 1
ATOM 644 C C . GLU A 1 81 ? -11.220 3.550 13.429 1.00 89.06 81 GLU A C 1
ATOM 646 O O . GLU A 1 81 ? -11.403 2.694 12.561 1.00 89.06 81 GLU A O 1
ATOM 651 N N . ILE A 1 82 ? -10.013 3.757 13.967 1.00 88.12 82 ILE A N 1
ATOM 652 C CA . ILE A 1 82 ? -8.835 2.944 13.626 1.00 88.12 82 ILE A CA 1
ATOM 653 C C . ILE A 1 82 ? -9.053 1.489 14.049 1.00 88.12 82 ILE A C 1
ATOM 655 O O . ILE A 1 82 ? -8.684 0.587 13.312 1.00 88.12 82 ILE A O 1
ATOM 659 N N . ARG A 1 83 ? -9.698 1.232 15.194 1.00 87.81 83 ARG A N 1
ATOM 660 C CA . ARG A 1 83 ? -10.001 -0.140 15.649 1.00 87.81 83 ARG A CA 1
ATOM 661 C C . ARG A 1 83 ? -11.019 -0.880 14.776 1.00 87.81 83 ARG A C 1
ATOM 663 O O . ARG A 1 83 ? -11.126 -2.096 14.905 1.00 87.81 83 ARG A O 1
ATOM 670 N N . GLN A 1 84 ? -11.789 -0.163 13.959 1.00 83.12 84 GLN A N 1
ATOM 671 C CA . GLN A 1 84 ? -12.746 -0.739 13.006 1.00 83.12 84 GLN A CA 1
ATOM 672 C C . GLN A 1 84 ? -12.180 -0.861 11.583 1.00 83.12 84 GLN A C 1
ATOM 674 O O . GLN A 1 84 ? -12.867 -1.380 10.706 1.00 83.12 84 GLN A O 1
ATOM 679 N N . THR A 1 85 ? -10.966 -0.344 11.363 1.00 76.06 85 THR A N 1
ATOM 680 C CA . THR A 1 85 ? -10.201 -0.426 10.112 1.00 76.06 85 THR A CA 1
ATOM 681 C C . THR A 1 85 ? -9.384 -1.710 10.119 1.00 76.06 85 THR A C 1
ATOM 683 O O . THR A 1 85 ? -9.270 -2.306 9.034 1.00 76.06 85 THR A O 1
#

Organism: Drosophila melanogaster (NCBI:txid7227)

Foldseek 3Di:
DVLVVVVCVVCVCVVVVVVPDDDPPVCPLQDDPPVLVVSCPDDPVVLVVQCVVCVVVVVVVSVSSSVSVVVVVPPPDDPVVNVVD

pLDDT: mean 82.57, std 17.11, range [37.97, 94.75]

Sequence (85 aa):
LYKILTWAYHHKDDDDQAAEGEELTPQSPHDISPWDANFINVDQPILFEITVAANYLEIKGLEDLCCKTLANMIRGKTPEEIRQT